Protein AF-A0A962W3B3-F1 (afdb_monomer)

Secondary structure (DSSP, 8-state):
-------------------HHHHHHHHHHHHHHHHHHHHHHHHHH-S-HHHHHHHHHHHHHHHHHHHHHHHHHHHHHHHHHHHHHHTS--

Mean predicted aligned error: 14.33 Å

Foldseek 3Di:
DDDDDPPPPPVPPVPPPVQLVVVLVVLLVVLVVVLVVLVVVCVVVPPDPVVSVVVSVVSVVVSVVVSVVSVVVSVVVVVVVVVVVVPDDD

Radius of gyration: 23.59 Å; Cα contacts (8 Å, |Δi|>4): 15; chains: 1; bounding box: 40×42×76 Å

Nearest PDB structures (foldseek):
  8r6r-assembly1_D  TM=5.961E-01  e=7.555E+00  Mycolicibacterium 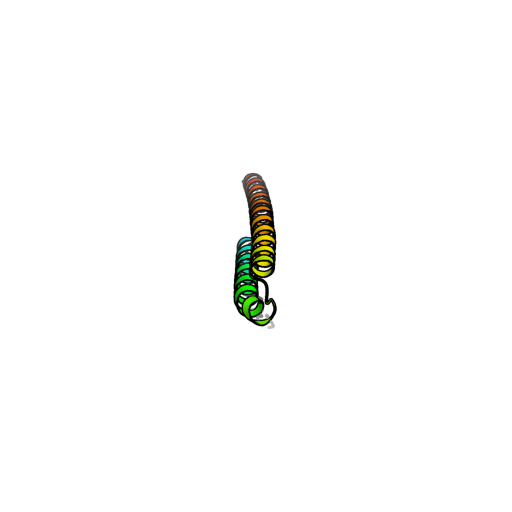smegmatis MC2 155

pLDDT: mean 70.39, std 14.93, range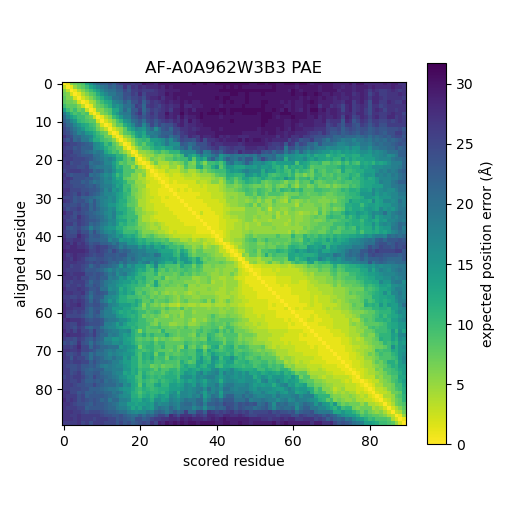 [39.44, 90.0]

Solvent-accessible surface area (backbone atoms only — not comparable to full-atom values): 5500 Å² total; per-residue (Å²): 141,86,81,77,86,80,75,82,76,71,81,71,66,85,70,68,72,84,52,73,64,58,60,53,52,50,52,53,48,49,51,50,52,51,50,52,49,48,64,62,47,37,78,78,75,46,93,47,68,68,58,44,50,48,53,52,49,51,52,49,50,54,46,50,52,49,49,54,53,50,52,52,54,49,50,59,47,51,51,54,53,53,54,55,60,70,71,53,87,131

Structure (mmCIF, N/CA/C/O backbone):
data_AF-A0A962W3B3-F1
#
_entry.id   AF-A0A962W3B3-F1
#
loop_
_atom_site.group_PDB
_atom_site.id
_atom_site.type_symbol
_atom_site.label_atom_id
_atom_site.label_alt_id
_atom_site.label_comp_id
_atom_site.label_asym_id
_atom_site.label_entity_id
_atom_site.label_seq_id
_atom_site.pdbx_PDB_ins_code
_atom_site.Cartn_x
_atom_site.Cartn_y
_atom_site.Cartn_z
_atom_site.occupancy
_atom_site.B_iso_or_equiv
_atom_site.auth_seq_id
_atom_site.auth_comp_id
_atom_site.auth_asym_id
_atom_site.auth_atom_id
_atom_site.pdbx_PDB_model_num
ATOM 1 N N . MET A 1 1 ? 0.351 -37.632 -55.531 1.00 39.44 1 MET A N 1
ATOM 2 C CA . MET A 1 1 ? 0.693 -36.195 -55.489 1.00 39.44 1 MET A CA 1
ATOM 3 C C . MET A 1 1 ? 0.251 -35.680 -54.131 1.00 39.44 1 MET A C 1
ATOM 5 O O . MET A 1 1 ? -0.922 -35.401 -53.946 1.00 39.44 1 MET A O 1
ATOM 9 N N . ALA A 1 2 ? 1.149 -35.729 -53.150 1.00 46.56 2 ALA A N 1
ATOM 10 C CA . ALA A 1 2 ? 0.879 -35.332 -51.773 1.00 46.56 2 ALA A CA 1
ATOM 11 C C . ALA A 1 2 ? 1.633 -34.029 -51.507 1.00 46.56 2 ALA A C 1
ATOM 13 O O . ALA A 1 2 ? 2.842 -33.975 -51.732 1.00 46.56 2 ALA A O 1
ATOM 14 N N . LYS A 1 3 ? 0.911 -32.984 -51.102 1.00 47.62 3 LYS A N 1
ATOM 15 C CA . LYS A 1 3 ? 1.502 -31.785 -50.511 1.00 47.62 3 LYS A CA 1
ATOM 16 C C . LYS A 1 3 ? 0.488 -31.133 -49.571 1.00 47.62 3 LYS A C 1
ATOM 18 O O . LYS A 1 3 ? -0.362 -30.355 -49.985 1.00 47.62 3 LYS A O 1
ATOM 23 N N . ASP A 1 4 ? 0.547 -31.624 -48.340 1.00 44.28 4 ASP A N 1
ATOM 24 C CA . ASP A 1 4 ? 0.526 -30.897 -47.071 1.00 44.28 4 ASP A CA 1
ATOM 25 C C . ASP A 1 4 ? -0.557 -29.829 -46.865 1.00 44.28 4 ASP A C 1
ATOM 27 O O . ASP A 1 4 ? -0.464 -28.684 -47.308 1.00 44.28 4 ASP A O 1
ATOM 31 N N . PHE A 1 5 ? -1.554 -30.215 -46.065 1.00 46.50 5 PHE A N 1
ATOM 32 C CA . PHE A 1 5 ? -2.441 -29.311 -45.344 1.00 46.50 5 PHE A CA 1
ATOM 33 C C . PHE A 1 5 ? -1.597 -28.432 -44.421 1.00 46.50 5 PHE A C 1
ATOM 35 O O . PHE A 1 5 ? -1.133 -28.871 -43.369 1.00 46.50 5 PHE A O 1
ATOM 42 N N . ASN A 1 6 ? -1.383 -27.186 -44.832 1.00 49.06 6 ASN A N 1
ATOM 43 C CA . ASN A 1 6 ? -0.705 -26.188 -44.023 1.00 49.06 6 ASN A CA 1
ATOM 44 C C . ASN A 1 6 ? -1.604 -25.841 -42.824 1.00 49.06 6 ASN A C 1
ATOM 46 O O . ASN A 1 6 ? -2.512 -25.013 -42.913 1.00 49.06 6 ASN A O 1
ATOM 50 N N . SER A 1 7 ? -1.395 -26.561 -41.722 1.00 45.97 7 SER A N 1
ATOM 51 C CA . SER A 1 7 ? -2.017 -26.327 -40.425 1.00 45.97 7 SER A CA 1
ATOM 52 C C . SER A 1 7 ? -1.637 -24.932 -39.947 1.00 45.97 7 SER A C 1
ATOM 54 O O . SER A 1 7 ? -0.538 -24.710 -39.440 1.00 45.97 7 SER A O 1
ATOM 56 N N . VAL A 1 8 ? -2.561 -23.980 -40.073 1.00 52.41 8 VAL A N 1
ATOM 57 C CA . VAL A 1 8 ? -2.479 -22.676 -39.406 1.00 52.41 8 VAL A CA 1
ATOM 58 C C . VAL A 1 8 ? -2.800 -22.870 -37.920 1.00 52.41 8 VAL A C 1
ATOM 60 O O . VAL A 1 8 ? -3.711 -22.270 -37.365 1.00 52.41 8 VAL A O 1
ATOM 63 N N . THR A 1 9 ? -2.024 -23.703 -37.230 1.00 47.47 9 THR A N 1
ATOM 64 C CA . THR A 1 9 ? -1.855 -23.619 -35.776 1.00 47.47 9 THR A CA 1
ATOM 65 C C . THR A 1 9 ? -0.773 -22.586 -35.497 1.00 47.47 9 THR A C 1
ATOM 67 O O . THR A 1 9 ? 0.234 -22.851 -34.846 1.00 47.47 9 THR A O 1
ATOM 70 N N . GLY A 1 10 ? -0.966 -21.381 -36.033 1.00 43.91 10 GLY A N 1
ATOM 71 C CA . GLY A 1 10 ? -0.303 -20.205 -35.510 1.00 43.91 10 GLY A CA 1
ATOM 72 C C . GLY A 1 10 ? -0.954 -19.944 -34.169 1.00 43.91 10 GLY A C 1
ATOM 73 O O . GLY A 1 10 ? -1.999 -19.300 -34.124 1.00 43.91 10 GLY A O 1
ATOM 74 N N . GLY A 1 11 ? -0.377 -20.510 -33.107 1.00 45.75 11 GLY A N 1
ATOM 75 C CA . GLY A 1 11 ? -0.701 -20.229 -31.716 1.00 45.75 11 GLY A CA 1
ATOM 76 C C . GLY A 1 11 ? -0.466 -18.754 -31.427 1.00 45.75 11 GLY A C 1
ATOM 77 O O . GLY A 1 11 ? 0.465 -18.378 -30.729 1.00 45.75 11 GLY A O 1
ATOM 78 N N . LYS A 1 12 ? -1.327 -17.901 -31.976 1.00 45.88 12 LYS A N 1
ATOM 79 C CA . LYS A 1 12 ? -1.478 -16.509 -31.604 1.00 45.88 12 LYS A CA 1
ATOM 80 C C . LYS A 1 12 ? -2.354 -16.512 -30.365 1.00 45.88 12 LYS A C 1
ATOM 82 O O . LYS A 1 12 ? -3.472 -16.006 -30.357 1.00 45.88 12 LYS A O 1
ATOM 87 N N . GLY A 1 13 ? -1.820 -17.148 -29.317 1.00 49.22 13 GLY A N 1
ATOM 88 C CA . GLY A 1 13 ? -2.162 -16.760 -27.968 1.00 49.22 13 GLY A CA 1
ATOM 89 C C . GLY A 1 13 ? -2.062 -15.248 -27.970 1.00 49.22 13 GLY A C 1
ATOM 90 O O . GLY A 1 13 ? -1.079 -14.688 -28.457 1.00 49.22 13 GLY A O 1
ATOM 91 N N . LEU A 1 14 ? -3.143 -14.603 -27.565 1.00 45.69 14 LEU A N 1
ATOM 92 C CA . LEU A 1 14 ? -3.202 -13.178 -27.339 1.00 45.69 14 LEU A CA 1
ATOM 93 C C . LEU A 1 14 ? -2.220 -12.884 -26.196 1.00 45.69 14 LEU A C 1
ATOM 95 O O . LEU A 1 14 ? -2.621 -12.673 -25.058 1.00 45.69 14 LEU A O 1
ATOM 99 N N . THR A 1 15 ? -0.918 -12.969 -26.459 1.00 45.47 15 THR A N 1
ATOM 100 C CA . THR A 1 15 ? 0.137 -12.589 -25.536 1.00 45.47 15 THR A CA 1
ATOM 101 C C . 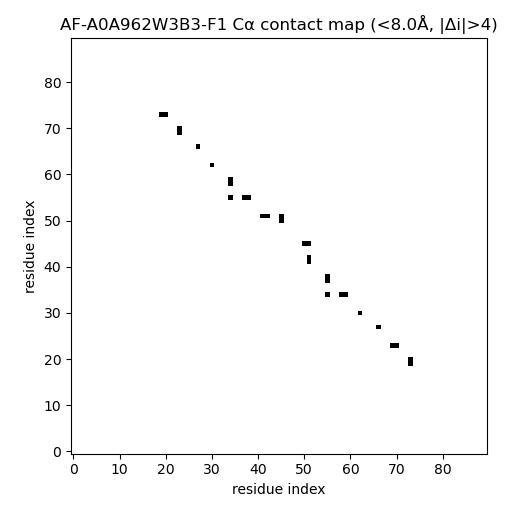THR A 1 15 ? 0.161 -11.080 -25.595 1.00 45.47 15 THR A C 1
ATOM 103 O O . THR A 1 15 ? 1.001 -10.459 -26.245 1.00 45.47 15 THR A O 1
ATOM 106 N N . VAL A 1 16 ? -0.859 -10.498 -24.964 1.00 49.81 16 VAL A N 1
ATOM 107 C CA . VAL A 1 16 ? -0.779 -9.167 -24.395 1.00 49.81 16 VAL A CA 1
ATOM 108 C C . VAL A 1 16 ? 0.576 -9.115 -23.714 1.00 49.81 16 VAL A C 1
ATOM 110 O O . VAL A 1 16 ? 0.848 -9.923 -22.825 1.00 49.81 16 VAL A O 1
ATOM 113 N N . ALA A 1 17 ? 1.472 -8.274 -24.235 1.00 47.84 17 ALA A N 1
ATOM 114 C CA . ALA A 1 17 ? 2.780 -8.082 -23.636 1.00 47.84 17 ALA A CA 1
ATOM 115 C C . ALA A 1 17 ? 2.533 -7.894 -22.134 1.00 47.84 17 ALA A C 1
ATOM 117 O O . ALA A 1 17 ? 1.713 -7.029 -21.797 1.00 47.84 17 ALA A O 1
ATOM 118 N N . PRO A 1 18 ? 3.104 -8.731 -21.247 1.00 52.31 18 PRO A N 1
ATOM 119 C CA . PRO A 1 18 ? 2.902 -8.572 -19.819 1.00 52.31 18 PRO A CA 1
ATOM 120 C C . PRO A 1 18 ? 3.549 -7.244 -19.443 1.00 52.31 18 PRO A C 1
ATOM 122 O O 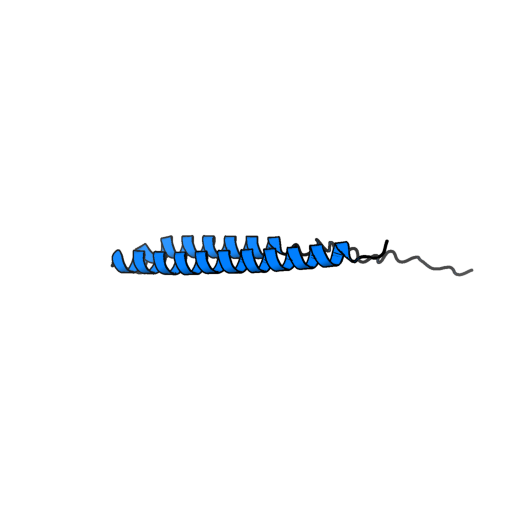. PRO A 1 18 ? 4.742 -7.169 -19.180 1.00 52.31 18 PRO A O 1
ATOM 125 N N . SER A 1 19 ? 2.777 -6.159 -19.538 1.00 56.44 19 SER A N 1
ATOM 126 C CA . SER A 1 19 ? 3.268 -4.828 -19.246 1.00 56.44 19 SER A CA 1
ATOM 127 C C . SER A 1 19 ? 3.524 -4.808 -17.746 1.00 56.44 19 SER A C 1
ATOM 129 O O . SER A 1 19 ? 2.571 -5.007 -16.983 1.00 56.44 19 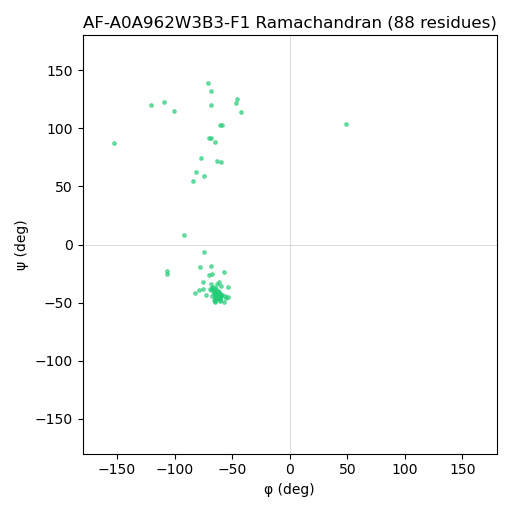SER A O 1
ATOM 131 N N . PRO A 1 20 ? 4.764 -4.556 -17.300 1.00 58.53 20 PRO A N 1
ATOM 132 C CA . PRO A 1 20 ? 5.093 -4.558 -15.878 1.00 58.53 20 PRO A CA 1
ATOM 133 C C . PRO A 1 20 ? 4.231 -3.564 -15.081 1.00 58.53 20 PRO A C 1
ATOM 135 O O . PRO A 1 20 ? 3.985 -3.756 -13.892 1.00 58.53 20 PRO A O 1
ATOM 138 N N . LEU A 1 21 ? 3.693 -2.534 -15.748 1.00 60.00 21 LEU A N 1
ATOM 139 C CA . LEU A 1 21 ? 2.759 -1.564 -15.173 1.00 60.00 21 LEU A CA 1
ATOM 140 C C . LEU A 1 21 ? 1.396 -2.160 -14.805 1.00 60.00 21 LEU A C 1
ATOM 142 O O . LEU A 1 21 ? 0.721 -1.620 -13.930 1.00 60.00 21 LEU A O 1
ATOM 146 N N . ASN A 1 22 ? 0.974 -3.248 -15.446 1.00 63.28 22 ASN A N 1
ATOM 147 C CA . ASN A 1 22 ? -0.307 -3.884 -15.155 1.00 63.28 22 ASN A CA 1
ATOM 148 C C . ASN A 1 22 ? -0.310 -4.530 -13.763 1.00 63.28 22 ASN A C 1
ATOM 150 O O . ASN A 1 22 ? -1.280 -4.391 -13.022 1.00 63.28 22 ASN A O 1
ATOM 154 N N . GLU A 1 23 ? 0.801 -5.152 -13.362 1.00 66.38 23 GLU A N 1
ATOM 155 C CA . GLU A 1 23 ? 0.938 -5.719 -12.017 1.00 66.38 23 GLU A CA 1
ATOM 156 C C . GLU A 1 23 ? 0.956 -4.637 -10.931 1.00 66.38 23 GLU A C 1
ATOM 158 O O . GLU A 1 23 ? 0.380 -4.822 -9.865 1.00 66.38 23 GLU A O 1
ATOM 163 N N . VAL A 1 24 ? 1.577 -3.482 -11.203 1.00 70.12 24 VAL A N 1
ATOM 164 C CA . VAL A 1 24 ? 1.598 -2.347 -10.259 1.00 70.12 24 VAL A CA 1
ATOM 165 C C . VAL A 1 24 ? 0.201 -1.768 -10.064 1.00 70.12 24 VAL A C 1
ATOM 167 O O . VAL A 1 24 ? -0.180 -1.433 -8.945 1.00 70.12 24 VAL A O 1
ATOM 170 N N . LYS A 1 25 ? -0.574 -1.650 -11.148 1.00 72.81 25 LYS A N 1
ATOM 171 C CA . LYS A 1 25 ? -1.961 -1.171 -11.095 1.00 72.81 25 LYS A CA 1
ATOM 172 C C . LYS A 1 25 ? -2.855 -2.123 -10.304 1.00 72.81 25 LYS A C 1
ATOM 174 O O . LYS A 1 25 ? -3.702 -1.652 -9.549 1.00 72.81 25 LYS A O 1
ATOM 179 N N . LEU A 1 26 ? -2.645 -3.434 -10.446 1.00 76.69 26 LEU A N 1
ATOM 180 C CA . LEU A 1 26 ? -3.348 -4.438 -9.653 1.00 76.69 26 LEU A CA 1
ATOM 181 C C . LEU A 1 26 ? -2.972 -4.341 -8.167 1.00 76.69 26 LEU A C 1
ATOM 183 O O . LEU A 1 26 ? -3.874 -4.263 -7.340 1.00 76.69 26 LEU A O 1
ATOM 187 N N . ASP A 1 27 ? -1.677 -4.261 -7.833 1.00 78.56 27 ASP A N 1
ATOM 188 C CA . ASP A 1 27 ? -1.196 -4.075 -6.450 1.00 78.56 27 ASP A CA 1
ATOM 189 C C . ASP A 1 27 ? -1.814 -2.819 -5.811 1.00 78.56 27 ASP A C 1
ATOM 191 O O . ASP A 1 27 ? -2.331 -2.872 -4.695 1.00 78.56 27 ASP A O 1
ATOM 195 N N . LEU A 1 28 ? -1.827 -1.693 -6.534 1.00 77.75 28 LEU A N 1
ATOM 196 C CA . LEU A 1 28 ? -2.441 -0.446 -6.068 1.00 77.75 28 LEU A CA 1
ATOM 197 C C . LEU A 1 28 ? -3.949 -0.605 -5.834 1.00 77.75 28 LEU A C 1
ATOM 199 O O . LEU A 1 28 ? -4.467 -0.162 -4.809 1.00 77.75 28 LEU A O 1
ATOM 203 N N . GLY A 1 29 ? -4.647 -1.254 -6.769 1.00 79.50 29 GLY A N 1
ATOM 204 C CA . GLY A 1 29 ? -6.072 -1.550 -6.644 1.00 79.50 29 GLY A CA 1
ATOM 205 C C . GLY A 1 29 ? -6.382 -2.440 -5.440 1.00 79.50 29 GLY A C 1
ATOM 206 O O . GLY A 1 29 ? -7.341 -2.171 -4.720 1.00 79.50 29 GLY A O 1
ATOM 207 N N . ILE A 1 30 ? -5.547 -3.449 -5.173 1.00 82.62 30 ILE A N 1
ATOM 208 C CA . ILE A 1 30 ? -5.682 -4.344 -4.016 1.00 82.62 30 ILE A CA 1
ATOM 209 C C . ILE A 1 30 ? -5.481 -3.573 -2.712 1.00 82.62 30 ILE A C 1
ATOM 211 O O . ILE A 1 30 ? -6.313 -3.685 -1.815 1.00 82.62 30 ILE A O 1
ATOM 215 N N . ILE A 1 31 ? -4.424 -2.762 -2.603 1.00 82.19 31 ILE A N 1
ATOM 216 C CA . ILE A 1 31 ? -4.159 -1.953 -1.400 1.00 82.19 31 ILE A CA 1
ATOM 217 C C . ILE A 1 31 ? -5.327 -1.006 -1.121 1.00 82.19 31 ILE A C 1
ATOM 219 O O . ILE A 1 31 ? -5.779 -0.889 0.017 1.00 82.19 31 ILE A O 1
ATOM 223 N N . LEU A 1 32 ? -5.866 -0.362 -2.158 1.00 80.25 32 LEU A N 1
ATOM 224 C CA . LEU A 1 32 ? -7.016 0.523 -2.010 1.00 80.25 32 LEU A CA 1
ATOM 225 C C . LEU A 1 32 ? -8.270 -0.250 -1.570 1.00 80.25 32 LEU A C 1
ATOM 227 O O . LEU A 1 32 ? -8.956 0.167 -0.638 1.00 80.25 32 LEU A O 1
ATOM 231 N N . ALA A 1 33 ? -8.557 -1.387 -2.209 1.00 86.38 33 ALA A N 1
ATOM 232 C CA . ALA A 1 33 ? -9.718 -2.217 -1.896 1.00 86.38 33 ALA A CA 1
ATOM 233 C C . ALA A 1 33 ? -9.669 -2.750 -0.457 1.00 86.38 33 ALA A C 1
ATOM 235 O O . ALA A 1 33 ? -10.659 -2.675 0.272 1.00 86.38 33 ALA A O 1
ATOM 236 N N . VAL A 1 34 ? -8.505 -3.235 -0.025 1.00 88.00 34 VAL A N 1
ATOM 237 C CA . VAL A 1 34 ? -8.289 -3.707 1.346 1.00 88.00 34 VAL A CA 1
ATOM 238 C C . VAL A 1 34 ? -8.358 -2.542 2.337 1.00 88.00 34 VAL A C 1
ATOM 240 O O . VAL A 1 34 ? -8.964 -2.696 3.394 1.00 88.00 34 VAL A O 1
ATOM 243 N N . GLY A 1 35 ? -7.845 -1.359 1.989 1.00 85.12 35 GLY A N 1
ATOM 244 C CA . GLY A 1 35 ? -7.990 -0.145 2.798 1.00 85.12 35 GLY A CA 1
ATOM 245 C C . GLY A 1 35 ? -9.450 0.269 3.016 1.00 85.12 35 GLY A C 1
ATOM 246 O O . GLY A 1 35 ? -9.842 0.577 4.140 1.00 85.12 35 GLY A O 1
ATOM 247 N N . VAL A 1 36 ? -10.285 0.216 1.973 1.00 84.88 36 VAL A N 1
ATOM 248 C CA . VAL A 1 36 ? -11.734 0.473 2.084 1.00 84.88 36 VAL A CA 1
ATOM 249 C C . VAL A 1 36 ? -12.413 -0.581 2.957 1.00 84.88 36 VAL A C 1
ATOM 251 O O . VAL A 1 36 ? -13.229 -0.239 3.813 1.00 84.88 36 VAL A O 1
ATOM 254 N N . LEU A 1 37 ? -12.060 -1.857 2.788 1.00 87.00 37 LEU A N 1
ATOM 255 C CA . LEU A 1 37 ? -12.602 -2.938 3.609 1.00 87.00 37 LEU A CA 1
ATOM 256 C C . LEU A 1 37 ? -12.243 -2.753 5.089 1.00 87.00 37 LEU A C 1
ATOM 258 O O . LEU A 1 37 ? -13.118 -2.850 5.948 1.00 87.00 37 LEU A O 1
ATOM 262 N N . LEU A 1 38 ? -10.984 -2.421 5.380 1.00 85.00 38 LEU A N 1
ATOM 263 C CA . LEU A 1 38 ? -10.522 -2.063 6.721 1.00 85.00 38 LEU A CA 1
ATOM 264 C C . LEU A 1 38 ? -11.337 -0.904 7.284 1.00 85.00 38 LEU A C 1
ATOM 266 O O . LEU A 1 38 ? -11.782 -0.995 8.423 1.00 85.00 38 LEU A O 1
ATOM 270 N N . LEU A 1 39 ? -11.601 0.131 6.481 1.00 82.00 39 LEU A N 1
ATOM 271 C CA . LEU A 1 39 ? -12.366 1.307 6.890 1.00 82.00 39 LEU A CA 1
ATOM 272 C C . LEU A 1 39 ? -13.822 0.982 7.264 1.00 82.00 39 LEU A C 1
ATOM 274 O O . LEU A 1 39 ? -14.362 1.592 8.188 1.00 82.00 39 LEU A O 1
ATOM 278 N N . LEU A 1 40 ? -14.431 -0.001 6.596 1.00 84.00 40 LEU A N 1
ATOM 279 C CA . LEU A 1 40 ? -15.781 -0.490 6.895 1.00 84.00 40 LEU A CA 1
ATOM 280 C C . LEU A 1 40 ? -15.821 -1.431 8.108 1.00 84.00 40 LEU A C 1
ATOM 282 O O . LEU A 1 40 ? -16.752 -1.365 8.910 1.00 84.00 40 LEU A O 1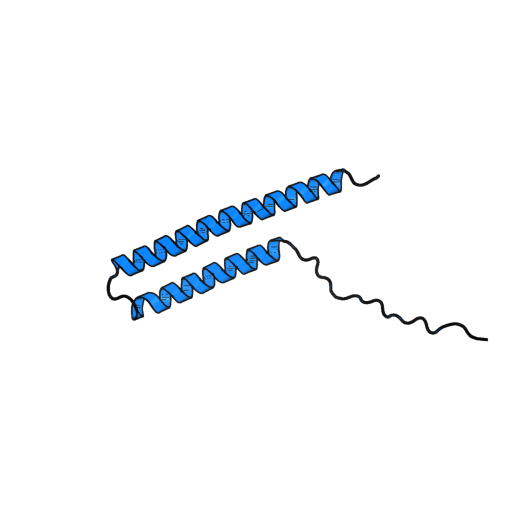
ATOM 286 N N . VAL A 1 41 ? -14.819 -2.302 8.258 1.00 84.88 41 VAL A N 1
ATOM 287 C CA . VAL A 1 41 ? -14.757 -3.306 9.335 1.00 84.88 41 VAL A CA 1
ATOM 288 C C . VAL A 1 41 ? -14.383 -2.676 10.674 1.00 84.88 41 VAL A C 1
ATOM 290 O O . VAL A 1 41 ? -14.934 -3.045 11.712 1.00 84.88 41 VAL A O 1
ATOM 293 N N . GLN A 1 42 ? -13.482 -1.697 10.673 1.00 79.06 42 GLN A N 1
ATOM 294 C CA . GLN A 1 42 ? -12.945 -1.107 11.897 1.00 79.06 42 GLN A C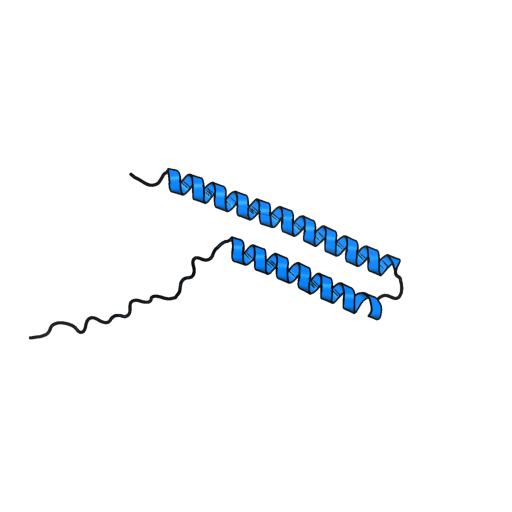A 1
ATOM 295 C C . GLN A 1 42 ? -14.025 -0.463 12.789 1.00 79.06 42 GLN A C 1
ATOM 297 O O . GLN A 1 42 ? -13.961 -0.618 14.001 1.00 79.06 42 GLN A O 1
ATOM 302 N N . GLY A 1 43 ? -15.069 0.153 12.214 1.00 72.56 43 GLY A N 1
ATOM 303 C CA . GLY A 1 43 ? -16.175 0.758 12.973 1.00 72.56 43 GLY A CA 1
ATOM 304 C C . GLY A 1 43 ? -17.153 -0.257 13.578 1.00 72.56 43 GLY A C 1
ATOM 305 O O . GLY A 1 43 ? -18.068 0.120 14.304 1.00 72.56 43 GLY A O 1
ATOM 306 N N . ARG A 1 44 ? -16.987 -1.545 13.260 1.00 78.19 44 ARG A N 1
ATOM 307 C CA . ARG A 1 44 ? -17.740 -2.661 13.848 1.00 78.19 44 ARG A CA 1
ATOM 308 C C . ARG A 1 44 ? -16.903 -3.495 14.816 1.00 78.19 44 ARG A C 1
ATOM 310 O O . ARG A 1 44 ? -17.481 -4.158 15.667 1.00 78.19 44 ARG A O 1
ATOM 317 N N . ALA A 1 45 ? -15.579 -3.496 14.657 1.00 72.19 45 ALA A N 1
ATOM 318 C CA . ALA A 1 45 ? -14.667 -4.379 15.381 1.00 72.19 45 ALA A CA 1
ATOM 319 C C . ALA A 1 45 ? -13.840 -3.673 16.470 1.00 72.19 45 ALA A C 1
ATOM 321 O O . ALA A 1 45 ? -13.365 -4.339 17.386 1.00 72.19 45 ALA A O 1
ATOM 322 N N . LEU A 1 46 ? -13.645 -2.354 16.379 1.00 74.62 46 LEU A N 1
ATOM 323 C CA . LEU A 1 46 ? -12.860 -1.576 17.337 1.00 74.62 46 LEU A CA 1
ATOM 324 C C . LEU A 1 46 ? -13.734 -0.496 17.970 1.00 74.62 46 LEU A C 1
ATOM 326 O O . LEU A 1 46 ? -14.243 0.384 17.284 1.00 74.62 46 LEU A O 1
ATOM 330 N N . GLU A 1 47 ? -13.872 -0.543 19.292 1.00 79.25 47 GLU A N 1
ATOM 331 C CA . GLU A 1 47 ? -14.627 0.465 20.050 1.00 79.25 47 GLU A CA 1
ATOM 332 C C . GLU A 1 47 ? -13.829 1.762 20.257 1.00 79.25 47 GLU A C 1
ATOM 334 O O . GLU A 1 47 ? -14.399 2.817 20.530 1.00 79.25 47 GLU A O 1
ATOM 339 N N . SER A 1 48 ? -12.499 1.710 20.119 1.00 83.12 48 SER A N 1
ATOM 340 C CA . SER A 1 48 ? -11.624 2.855 20.354 1.00 83.12 48 SER A CA 1
ATOM 341 C C . SER A 1 48 ? -11.185 3.529 19.053 1.00 83.12 48 SER A C 1
ATOM 343 O O . SER A 1 48 ? -10.406 2.995 18.260 1.00 83.12 48 SER A O 1
ATOM 345 N N . LEU A 1 49 ? -11.627 4.780 18.890 1.00 83.12 49 LEU A N 1
ATOM 346 C CA . LEU A 1 49 ? -11.281 5.647 17.759 1.00 83.12 49 LEU A CA 1
ATOM 347 C C . LEU A 1 49 ? -9.760 5.780 17.567 1.00 83.12 49 LEU A C 1
ATOM 349 O O . LEU A 1 49 ? -9.271 5.808 16.442 1.00 83.12 49 LEU A O 1
ATOM 353 N N . SER A 1 50 ? -8.994 5.819 18.660 1.00 86.25 50 SER A N 1
ATOM 354 C CA . SER A 1 50 ? -7.533 5.913 18.603 1.00 86.25 50 SER A CA 1
ATOM 355 C C . SER A 1 50 ? -6.889 4.670 17.988 1.00 86.25 50 SER A C 1
ATOM 357 O O . SER A 1 50 ? -5.985 4.806 17.167 1.00 86.25 50 SER A O 1
ATOM 359 N N . LEU A 1 51 ? -7.354 3.462 18.341 1.00 85.06 51 LEU A N 1
ATOM 360 C CA . LEU A 1 51 ? -6.841 2.228 17.734 1.00 85.06 51 LEU A CA 1
ATOM 361 C C . LEU A 1 51 ? -7.268 2.125 16.275 1.00 85.06 51 LEU A C 1
ATOM 363 O O . LEU A 1 51 ? -6.459 1.731 15.444 1.00 85.06 51 LEU A O 1
ATOM 367 N N . GLN A 1 52 ? -8.497 2.533 15.962 1.00 82.81 52 GLN A N 1
ATOM 368 C CA . GLN A 1 52 ? -9.015 2.606 14.601 1.00 82.81 52 GLN A CA 1
ATOM 369 C C . GLN A 1 52 ? -8.135 3.501 13.711 1.00 82.81 52 GLN A C 1
ATOM 371 O O . GLN A 1 52 ? -7.682 3.080 12.647 1.00 82.81 52 GLN A O 1
ATOM 376 N N . LEU A 1 53 ? -7.819 4.711 14.180 1.00 84.50 53 LEU A N 1
ATOM 377 C CA . LEU A 1 53 ? -6.939 5.639 13.472 1.00 84.50 53 LEU A CA 1
ATOM 378 C C . LEU A 1 53 ? -5.507 5.111 13.370 1.00 84.50 53 LEU A C 1
ATOM 380 O O . LEU A 1 53 ? -4.902 5.236 12.311 1.00 84.50 53 LEU A O 1
ATOM 384 N N . LEU A 1 54 ? -4.967 4.496 14.424 1.00 89.56 54 LEU A N 1
ATOM 385 C CA . LEU A 1 54 ? -3.615 3.934 14.409 1.00 89.56 54 LEU A CA 1
ATOM 386 C C . LEU A 1 54 ? -3.487 2.773 13.409 1.00 89.56 54 LEU A C 1
ATOM 388 O O . LEU A 1 54 ? -2.502 2.695 12.672 1.00 89.56 54 LEU A O 1
ATOM 392 N N . LEU A 1 55 ? -4.489 1.893 13.346 1.00 85.06 55 LEU A N 1
ATOM 393 C CA . LEU A 1 55 ? -4.554 0.796 12.378 1.00 85.06 55 LEU A CA 1
ATOM 394 C C . LEU A 1 55 ? -4.640 1.321 1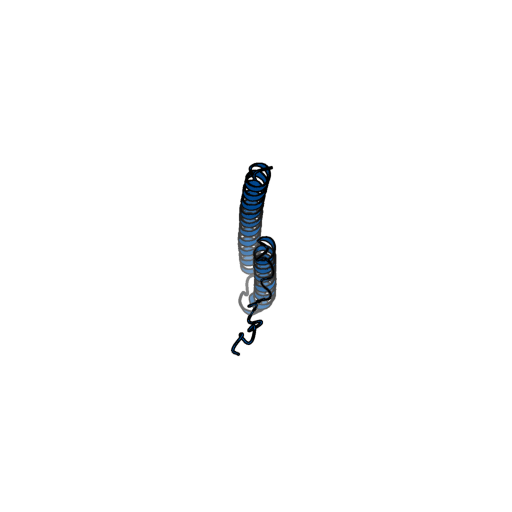0.946 1.00 85.06 55 LEU A C 1
ATOM 396 O O . LEU A 1 55 ? -3.890 0.879 10.080 1.00 85.06 55 LEU A O 1
ATOM 400 N N . LEU A 1 56 ? -5.503 2.307 10.703 1.00 84.31 56 LEU A N 1
ATOM 401 C CA . LEU A 1 56 ? -5.641 2.905 9.380 1.00 84.31 56 LEU A CA 1
ATOM 402 C C . LEU A 1 56 ? -4.372 3.660 8.959 1.00 84.31 56 LEU A C 1
ATOM 404 O O . LEU A 1 56 ? -3.944 3.553 7.812 1.00 84.31 56 LEU A O 1
ATOM 408 N N . LEU A 1 57 ? -3.745 4.385 9.890 1.00 88.19 57 LEU A N 1
ATOM 409 C CA . LEU A 1 57 ? -2.509 5.129 9.653 1.00 88.19 57 LEU A CA 1
ATOM 410 C C . LEU A 1 57 ? -1.354 4.179 9.330 1.00 88.19 57 LEU A C 1
ATOM 412 O O . LEU A 1 57 ? -0.662 4.373 8.336 1.00 88.19 57 LEU A O 1
ATOM 416 N N . SER A 1 58 ? -1.156 3.142 10.147 1.00 89.25 58 SER A N 1
ATOM 417 C CA . SER A 1 58 ? -0.114 2.135 9.920 1.00 89.25 58 SER A CA 1
ATOM 418 C C . SER A 1 58 ? -0.326 1.402 8.600 1.00 89.25 58 SER A C 1
ATOM 420 O O . SER A 1 58 ? 0.610 1.310 7.807 1.00 89.25 58 SER A O 1
ATOM 422 N N . TYR A 1 59 ? -1.553 0.967 8.309 1.00 87.62 59 TYR A N 1
ATOM 423 C CA . TYR A 1 59 ? -1.894 0.347 7.033 1.00 87.62 59 TYR A CA 1
ATOM 424 C C . TYR A 1 59 ? -1.629 1.284 5.846 1.00 87.62 59 TYR A C 1
ATOM 426 O O . TYR A 1 59 ? -1.017 0.880 4.859 1.00 87.62 59 TYR A O 1
ATOM 434 N N . GLY A 1 60 ? -2.024 2.554 5.961 1.00 83.94 60 GLY A N 1
ATOM 435 C CA . GLY A 1 60 ? -1.763 3.579 4.954 1.00 83.94 60 GLY A CA 1
ATOM 436 C C . GLY A 1 60 ? -0.270 3.829 4.731 1.00 83.94 60 GLY A C 1
ATOM 437 O O . GLY A 1 60 ? 0.165 3.897 3.585 1.00 83.94 60 GLY A O 1
ATOM 438 N N . LEU A 1 61 ? 0.530 3.900 5.799 1.00 90.00 61 LEU A N 1
ATOM 439 C CA . LEU A 1 61 ? 1.989 4.056 5.728 1.00 90.00 61 LEU A CA 1
ATOM 440 C C . LEU A 1 61 ? 2.661 2.844 5.073 1.00 90.00 61 LEU A C 1
ATOM 442 O O . LEU A 1 61 ? 3.518 3.015 4.208 1.00 90.00 61 LEU A O 1
ATOM 446 N N . LEU A 1 62 ? 2.247 1.628 5.439 1.00 88.00 62 LEU A N 1
ATOM 447 C CA . LEU A 1 62 ? 2.696 0.382 4.812 1.00 88.00 62 LEU A CA 1
ATOM 448 C C . LEU A 1 62 ? 2.344 0.355 3.320 1.00 88.00 62 LEU A C 1
ATOM 450 O O . LEU A 1 62 ? 3.203 0.043 2.495 1.00 88.00 62 LEU A O 1
ATOM 454 N N . GLY A 1 63 ? 1.117 0.742 2.964 1.00 82.81 63 GLY A N 1
ATOM 455 C CA . GLY A 1 63 ? 0.671 0.855 1.577 1.00 82.81 63 GLY A CA 1
ATOM 456 C C . GLY A 1 63 ? 1.462 1.901 0.791 1.00 82.81 63 GLY A C 1
ATOM 457 O O . GLY A 1 63 ? 1.933 1.617 -0.307 1.00 82.81 63 GLY A O 1
ATOM 458 N N . MET A 1 64 ? 1.678 3.086 1.365 1.00 81.62 64 MET A N 1
ATOM 459 C CA . MET A 1 64 ? 2.476 4.153 0.755 1.00 81.62 64 MET A CA 1
ATOM 4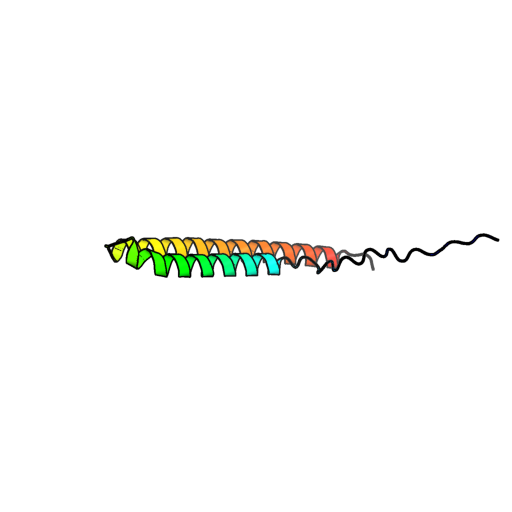60 C C . MET A 1 64 ? 3.918 3.701 0.515 1.00 81.62 64 MET A C 1
ATOM 462 O O . MET A 1 64 ? 4.425 3.843 -0.598 1.00 81.62 64 MET A O 1
ATOM 466 N N . LEU A 1 65 ? 4.565 3.115 1.525 1.00 85.69 65 LEU A N 1
ATOM 467 C CA . LEU A 1 65 ? 5.927 2.599 1.410 1.00 85.69 65 LEU A CA 1
ATOM 468 C C . LEU A 1 65 ? 6.015 1.507 0.336 1.00 85.69 65 LEU A C 1
ATOM 470 O O . LEU A 1 65 ? 6.922 1.533 -0.497 1.00 85.69 65 LEU A O 1
ATOM 474 N N . TRP A 1 66 ? 5.044 0.591 0.302 1.00 81.31 66 TRP A N 1
ATOM 475 C CA . TRP A 1 66 ? 4.965 -0.455 -0.716 1.00 81.31 66 TRP A CA 1
ATOM 476 C C . TRP A 1 66 ? 4.843 0.119 -2.128 1.00 81.31 66 TRP A C 1
ATOM 478 O O . TRP A 1 66 ? 5.579 -0.295 -3.023 1.00 81.31 66 TRP A O 1
ATOM 488 N N . ILE A 1 67 ? 3.962 1.104 -2.331 1.00 76.25 67 ILE A N 1
ATOM 489 C CA . ILE A 1 67 ? 3.763 1.762 -3.630 1.00 76.25 67 ILE A CA 1
ATOM 490 C C . ILE A 1 67 ? 5.053 2.445 -4.088 1.00 76.25 67 ILE A C 1
ATOM 492 O O . ILE A 1 67 ? 5.455 2.259 -5.235 1.00 76.25 67 ILE A O 1
ATOM 496 N N . VAL A 1 68 ? 5.736 3.183 -3.208 1.00 81.06 68 VAL A N 1
ATOM 497 C CA . VAL A 1 68 ? 7.005 3.855 -3.540 1.00 81.06 68 VAL A CA 1
ATOM 498 C C . VAL A 1 68 ? 8.068 2.839 -3.964 1.00 81.06 68 VAL A C 1
ATOM 500 O O . VAL A 1 68 ? 8.684 3.003 -5.019 1.00 81.06 68 VAL A O 1
ATOM 503 N N . ILE A 1 69 ? 8.239 1.753 -3.201 1.00 80.38 69 ILE A N 1
ATOM 504 C CA . ILE A 1 69 ? 9.185 0.676 -3.532 1.00 80.38 69 ILE A CA 1
ATOM 505 C C . ILE A 1 69 ? 8.813 0.024 -4.869 1.00 80.38 69 ILE A C 1
ATOM 507 O O . ILE A 1 69 ? 9.682 -0.209 -5.712 1.00 80.38 69 ILE A O 1
ATOM 511 N N . ARG A 1 70 ? 7.525 -0.253 -5.095 1.00 78.50 70 ARG A N 1
ATOM 512 C CA . ARG A 1 70 ? 7.029 -0.883 -6.323 1.00 78.50 70 ARG A CA 1
ATOM 513 C C . ARG A 1 70 ? 7.269 0.006 -7.543 1.00 78.50 70 ARG A C 1
ATOM 515 O O . ARG A 1 70 ? 7.764 -0.493 -8.551 1.00 78.50 70 ARG A O 1
ATOM 522 N N . VAL A 1 71 ? 6.975 1.304 -7.449 1.00 77.19 71 VAL A N 1
ATOM 523 C CA . VAL A 1 71 ? 7.223 2.285 -8.519 1.00 77.19 71 VAL A CA 1
ATOM 524 C C . VAL A 1 71 ? 8.716 2.380 -8.824 1.00 77.19 71 VAL A C 1
ATOM 526 O O . VAL A 1 71 ? 9.091 2.302 -9.992 1.00 77.19 71 VAL A O 1
ATOM 529 N N . HIS A 1 72 ? 9.574 2.452 -7.801 1.00 79.25 72 HIS A N 1
ATOM 530 C CA . HIS A 1 72 ? 11.028 2.436 -7.988 1.00 79.25 72 HIS A CA 1
ATOM 531 C C . HIS A 1 72 ? 11.515 1.155 -8.668 1.00 79.25 72 HIS A C 1
ATOM 533 O O . HIS A 1 72 ? 12.335 1.214 -9.583 1.00 79.25 72 HIS A O 1
ATOM 539 N N . ARG A 1 73 ? 10.988 -0.006 -8.265 1.00 76.31 73 ARG A N 1
ATOM 540 C CA . ARG A 1 73 ? 11.345 -1.295 -8.870 1.00 76.31 73 ARG A CA 1
ATOM 541 C C . ARG A 1 73 ? 10.971 -1.346 -10.349 1.00 76.31 73 ARG A C 1
ATOM 543 O O . ARG A 1 73 ? 11.747 -1.861 -11.146 1.00 76.31 73 ARG A O 1
ATOM 550 N N . VAL A 1 74 ? 9.809 -0.803 -10.705 1.00 70.38 74 VAL A N 1
ATOM 551 C CA . VAL A 1 74 ? 9.334 -0.761 -12.092 1.00 70.38 74 VAL A CA 1
ATOM 552 C C . VAL A 1 74 ? 10.111 0.252 -12.926 1.00 70.38 74 VAL A C 1
ATOM 554 O O . VAL A 1 74 ? 10.555 -0.104 -14.012 1.00 70.38 74 VAL A O 1
ATOM 557 N N . MET A 1 75 ? 10.379 1.455 -12.409 1.00 73.94 75 MET A N 1
ATOM 558 C CA . MET A 1 75 ? 11.282 2.424 -13.052 1.00 73.94 75 MET A CA 1
ATOM 559 C C . MET A 1 75 ? 12.655 1.800 -13.348 1.00 73.94 75 MET A C 1
ATOM 561 O O . MET A 1 75 ? 13.133 1.887 -14.471 1.00 73.94 75 MET A O 1
ATOM 565 N N . ALA A 1 76 ? 13.241 1.073 -12.390 1.00 74.56 76 ALA A N 1
ATOM 566 C CA . ALA A 1 76 ? 14.524 0.387 -12.571 1.00 74.56 76 ALA A CA 1
ATOM 567 C C . ALA A 1 76 ? 14.481 -0.803 -13.556 1.00 74.56 76 ALA A C 1
ATOM 569 O O . ALA A 1 76 ? 15.526 -1.283 -14.002 1.00 74.56 76 ALA A O 1
ATOM 570 N N . GLN A 1 77 ? 13.301 -1.347 -13.863 1.00 69.38 77 GLN A N 1
ATOM 571 C CA . GLN A 1 77 ? 13.136 -2.331 -14.939 1.00 69.38 77 GLN A CA 1
ATOM 572 C C . GLN A 1 77 ? 13.024 -1.641 -16.299 1.00 69.38 77 GLN A C 1
ATOM 574 O O . GLN A 1 77 ? 13.676 -2.082 -17.241 1.00 69.38 77 GLN A O 1
ATOM 579 N N . PHE A 1 78 ? 12.283 -0.532 -16.375 1.00 69.69 78 PHE A N 1
ATOM 580 C CA . PHE A 1 78 ? 12.191 0.278 -17.588 1.00 69.69 78 PHE A CA 1
ATOM 581 C C . PHE A 1 78 ? 13.541 0.851 -18.009 1.00 69.69 78 PHE A C 1
ATOM 583 O O . PHE A 1 78 ? 13.851 0.811 -19.194 1.00 69.69 78 PHE A O 1
ATOM 590 N N . ASP A 1 79 ? 14.355 1.333 -17.067 1.00 72.62 79 ASP A N 1
ATOM 591 C CA . ASP A 1 79 ? 15.687 1.867 -17.377 1.00 72.62 79 ASP A CA 1
ATOM 592 C C . ASP A 1 79 ? 16.580 0.790 -18.010 1.00 72.62 79 ASP A C 1
ATOM 594 O O . ASP A 1 79 ? 17.152 0.994 -19.078 1.00 72.62 79 ASP A O 1
ATOM 598 N N . ARG A 1 80 ? 16.573 -0.422 -17.437 1.00 67.06 80 ARG A N 1
ATOM 599 C CA . ARG A 1 80 ? 17.314 -1.576 -17.973 1.00 67.06 80 ARG A CA 1
ATOM 600 C C . ARG A 1 80 ? 16.815 -2.041 -19.339 1.00 67.06 80 ARG A C 1
ATOM 602 O O . ARG A 1 80 ? 17.616 -2.458 -20.171 1.00 67.06 80 ARG A O 1
ATOM 609 N N . GLU A 1 81 ? 15.508 -1.998 -19.588 1.00 67.31 81 GLU A N 1
ATOM 610 C CA . GLU A 1 81 ? 14.944 -2.297 -20.912 1.00 67.31 81 GLU A CA 1
ATOM 611 C C . GLU A 1 81 ? 15.309 -1.225 -21.944 1.00 67.31 81 GLU A C 1
ATOM 613 O O . GLU A 1 81 ? 15.545 -1.552 -23.108 1.00 67.31 81 GLU A O 1
ATOM 618 N N . ARG A 1 82 ? 15.405 0.041 -21.522 1.00 65.50 82 ARG A N 1
ATOM 619 C CA . ARG A 1 82 ? 15.819 1.165 -22.369 1.00 65.50 82 ARG A CA 1
ATOM 620 C C . ARG A 1 82 ? 17.286 1.049 -22.772 1.00 65.50 82 ARG A C 1
ATOM 622 O O . ARG A 1 82 ? 17.591 1.202 -23.951 1.00 65.50 82 ARG A O 1
ATOM 629 N N . GLU A 1 83 ? 18.160 0.715 -21.826 1.00 63.38 83 GLU A N 1
ATOM 630 C CA . GLU A 1 83 ? 19.580 0.436 -22.077 1.00 63.38 83 GLU A CA 1
ATOM 631 C C . GLU A 1 83 ? 19.753 -0.748 -23.040 1.00 63.38 83 GLU A C 1
ATOM 633 O O . GLU A 1 83 ? 20.443 -0.632 -24.047 1.00 63.38 83 GLU A O 1
ATOM 638 N N . ARG A 1 84 ? 19.026 -1.855 -22.828 1.00 61.22 84 ARG A N 1
ATOM 639 C CA . ARG A 1 84 ? 19.074 -3.024 -23.727 1.00 61.22 84 ARG A CA 1
ATOM 640 C C . ARG A 1 84 ? 18.617 -2.741 -25.158 1.00 61.22 84 ARG A C 1
ATOM 642 O O . ARG A 1 84 ? 19.065 -3.418 -26.076 1.00 61.22 84 ARG A O 1
ATOM 649 N N . ASN A 1 85 ? 17.675 -1.817 -25.341 1.00 58.41 85 ASN A N 1
ATOM 650 C CA . ASN A 1 85 ? 17.158 -1.449 -26.661 1.00 58.41 85 ASN A CA 1
ATOM 651 C C . ASN A 1 85 ? 18.159 -0.567 -27.428 1.00 58.41 85 ASN A C 1
ATOM 653 O O . ASN A 1 85 ? 18.274 -0.681 -28.643 1.00 58.41 85 ASN A O 1
ATOM 657 N N . LEU A 1 86 ? 18.931 0.256 -26.712 1.00 62.97 86 LEU A N 1
ATOM 658 C CA . LEU A 1 86 ? 19.997 1.078 -27.291 1.00 62.97 86 LEU A CA 1
ATOM 659 C C . LEU A 1 86 ? 21.208 0.247 -27.764 1.00 62.97 86 LEU A C 1
ATOM 661 O O . LEU A 1 86 ? 21.873 0.662 -28.708 1.00 62.97 86 LEU A O 1
ATOM 665 N N . ASP A 1 87 ? 21.443 -0.933 -27.178 1.00 63.38 87 ASP A N 1
ATOM 666 C CA . ASP A 1 87 ? 22.513 -1.875 -27.563 1.00 63.38 87 ASP A CA 1
ATOM 667 C C . ASP A 1 87 ? 22.085 -2.934 -28.612 1.00 63.38 87 ASP A C 1
ATOM 669 O O . ASP A 1 87 ? 22.828 -3.878 -28.901 1.00 63.38 87 ASP A O 1
ATOM 673 N N . GLY A 1 88 ? 20.883 -2.823 -29.191 1.00 46.69 88 GLY A N 1
ATOM 674 C CA . GLY A 1 88 ? 20.426 -3.702 -30.277 1.00 46.69 88 GLY A CA 1
ATOM 675 C C . GLY A 1 88 ? 21.162 -3.420 -31.601 1.00 46.69 88 GLY A C 1
ATOM 676 O O . GLY A 1 88 ? 21.391 -2.254 -31.920 1.00 46.69 88 GLY A O 1
ATOM 677 N N . PRO A 1 89 ? 21.547 -4.448 -32.389 1.00 57.28 89 PRO A N 1
ATOM 678 C CA . PRO A 1 89 ? 22.395 -4.263 -33.564 1.00 57.28 89 PRO A CA 1
ATOM 679 C C . PRO A 1 89 ? 21.647 -3.506 -34.670 1.00 57.28 89 PRO A C 1
ATOM 681 O O . PRO A 1 89 ? 20.504 -3.842 -34.988 1.00 57.28 89 PRO A O 1
ATOM 684 N N . GLN A 1 90 ? 22.320 -2.490 -35.218 1.00 46.75 90 GLN A N 1
ATOM 685 C CA . GLN A 1 90 ? 21.896 -1.709 -36.386 1.00 46.75 90 GLN A CA 1
ATOM 686 C C . GLN A 1 90 ? 21.898 -2.557 -37.660 1.00 46.75 90 GLN A C 1
ATOM 688 O O . GLN A 1 90 ? 22.821 -3.394 -37.802 1.00 46.75 90 GLN A O 1
#

Sequence (90 aa):
MAKDFNSVTGGKGLTVAPSPLNEVKLDLGIILAVGVLLLLVQGRALESLSLQLLLLLSYGLLGMLWIVIRVHRVMAQFDRERERNLDGPQ